Protein AF-A0A7S1CGA0-F1 (afdb_monomer_lite)

Sequence (122 aa):
TQSGLADFREAAWPSHYELWGSFVDEDCKRHLSATPWACSLANYSWPYVTSKMFFTQSESDEVVLGAHDWVPVPPSSWTAPVTAYVQDWSRNMTSALDAVIARRGDDVGVFAAACFIHTGFT

Foldseek 3Di:
DALVDDAPDPVCLVVVCVVVVDDAQPVLCVVVVVCSSCRVPCLSVLVPDPAQEEAEEELQEQCCCCHHVVQDPDPVPDDPVSVVVSVVSSVVSVVSVVVSCVNPPPSYHYDYHPDHYHPPPD

Structure (mmCIF, N/CA/C/O backbone):
data_AF-A0A7S1CGA0-F1
#
_entry.id   AF-A0A7S1CGA0-F1
#
loop_
_atom_site.group_PDB
_atom_site.id
_atom_site.type_symbol
_atom_site.label_atom_id
_atom_site.label_alt_id
_atom_site.label_comp_id
_atom_site.label_asym_id
_atom_site.label_entity_id
_atom_site.label_seq_id
_atom_site.pdbx_PDB_ins_code
_atom_site.Cartn_x
_atom_site.Cartn_y
_atom_site.Cartn_z
_atom_site.occupancy
_atom_site.B_iso_or_equiv
_atom_site.auth_seq_id
_atom_site.auth_comp_id
_atom_site.auth_asym_id
_atom_site.auth_atom_id
_atom_site.pdbx_PDB_model_num
ATOM 1 N N . THR A 1 1 ? 0.620 5.572 -21.254 1.00 46.47 1 THR A N 1
ATOM 2 C CA . THR A 1 1 ? 0.899 4.529 -20.251 1.00 46.47 1 THR A CA 1
ATOM 3 C C . THR A 1 1 ? -0.421 4.128 -19.623 1.00 46.47 1 THR A C 1
ATOM 5 O O . THR A 1 1 ? -1.101 4.981 -19.071 1.00 46.47 1 THR A O 1
ATOM 8 N N . GLN A 1 2 ? -0.864 2.889 -19.826 1.00 54.62 2 GLN A N 1
ATOM 9 C CA . GLN A 1 2 ? -2.060 2.321 -19.193 1.00 54.62 2 GLN A CA 1
ATOM 10 C C . GLN A 1 2 ? -1.719 0.873 -18.838 1.00 54.62 2 GLN A C 1
ATOM 12 O O . GLN A 1 2 ? -1.211 0.157 -19.697 1.00 54.62 2 GLN A O 1
ATOM 17 N N . SER A 1 3 ? -1.978 0.453 -17.600 1.00 65.12 3 SER A N 1
ATOM 18 C CA . SER A 1 3 ? -1.761 -0.930 -17.149 1.00 65.12 3 SER A CA 1
ATOM 19 C C . SER A 1 3 ? -2.885 -1.883 -17.569 1.00 65.12 3 SER A C 1
ATOM 21 O O . SER A 1 3 ? -2.849 -3.062 -17.240 1.00 65.12 3 SER A O 1
ATOM 23 N N . GLY A 1 4 ? -3.908 -1.381 -18.272 1.00 72.19 4 GLY A N 1
ATOM 24 C CA . GLY A 1 4 ? -5.136 -2.126 -18.563 1.00 72.19 4 GLY A CA 1
ATOM 25 C C . GLY A 1 4 ? -6.020 -2.364 -17.332 1.00 72.19 4 GLY A C 1
ATOM 26 O O . GLY A 1 4 ? -7.118 -2.893 -17.483 1.00 72.19 4 GLY A O 1
ATOM 27 N N . LEU A 1 5 ? -5.567 -1.960 -16.138 1.00 82.94 5 LEU A N 1
ATOM 28 C CA . LEU A 1 5 ? -6.319 -2.007 -14.886 1.00 82.94 5 LEU A CA 1
ATOM 29 C C . LEU A 1 5 ? -6.969 -0.650 -14.564 1.00 82.94 5 LEU A C 1
ATOM 31 O O . LEU A 1 5 ? -6.836 0.321 -15.314 1.00 82.94 5 LEU A O 1
ATOM 35 N N . ALA A 1 6 ? -7.678 -0.601 -13.433 1.00 85.94 6 ALA A N 1
ATOM 36 C CA . ALA A 1 6 ? -8.222 0.626 -12.861 1.00 85.94 6 ALA A CA 1
ATOM 37 C C . ALA A 1 6 ? -7.119 1.652 -12.521 1.00 85.94 6 ALA A C 1
ATOM 39 O O . ALA A 1 6 ? -5.934 1.325 -12.445 1.00 85.94 6 ALA A O 1
ATOM 40 N N . ASP A 1 7 ? -7.510 2.909 -12.317 1.00 88.44 7 ASP A N 1
ATOM 41 C CA . ASP A 1 7 ? -6.585 3.985 -11.955 1.00 88.44 7 ASP A CA 1
ATOM 42 C C . ASP A 1 7 ? -6.300 3.973 -10.449 1.00 88.44 7 ASP A C 1
ATOM 44 O O . ASP A 1 7 ? -7.135 4.381 -9.653 1.00 88.44 7 ASP A O 1
ATOM 48 N N . PHE A 1 8 ? -5.123 3.518 -10.032 1.00 88.56 8 PHE A N 1
ATOM 49 C CA . PHE A 1 8 ? -4.786 3.407 -8.606 1.00 88.56 8 PHE A CA 1
ATOM 50 C C . PHE A 1 8 ? -4.144 4.665 -8.004 1.00 88.56 8 PHE A C 1
ATOM 52 O O . PHE A 1 8 ? -3.753 4.656 -6.834 1.00 88.56 8 PHE A O 1
ATOM 59 N N . ARG A 1 9 ? -4.058 5.768 -8.762 1.00 87.88 9 ARG A N 1
ATOM 60 C CA . ARG A 1 9 ? -3.565 7.051 -8.239 1.00 87.88 9 ARG A CA 1
ATOM 61 C C . ARG A 1 9 ? -4.507 7.584 -7.166 1.00 87.88 9 ARG A C 1
ATOM 63 O O . ARG A 1 9 ? -5.719 7.407 -7.248 1.00 87.88 9 ARG A O 1
ATOM 70 N N . GLU A 1 10 ? -3.958 8.321 -6.201 1.00 88.12 10 GLU A N 1
ATOM 71 C CA . GLU A 1 10 ? -4.721 8.868 -5.068 1.00 88.12 10 GLU A CA 1
ATOM 72 C C . GLU A 1 10 ? -6.006 9.604 -5.509 1.00 88.12 10 GLU A C 1
ATOM 74 O O . GLU A 1 10 ? -7.083 9.392 -4.956 1.00 88.12 10 GLU A O 1
ATOM 79 N N . ALA A 1 11 ? -5.917 10.389 -6.587 1.00 92.50 11 ALA A N 1
ATOM 80 C CA . ALA A 1 11 ? -7.028 11.172 -7.129 1.00 92.50 11 ALA A CA 1
ATOM 81 C C . ALA A 1 11 ? -8.216 10.343 -7.666 1.00 92.50 11 ALA A C 1
ATOM 83 O O . ALA A 1 11 ? -9.299 10.898 -7.846 1.00 92.50 11 ALA A O 1
ATOM 84 N N . ALA A 1 12 ? -8.037 9.048 -7.935 1.00 93.88 12 ALA A N 1
ATOM 85 C CA . ALA A 1 12 ? -9.087 8.168 -8.449 1.00 93.88 12 ALA A CA 1
ATOM 86 C C . ALA A 1 12 ? -9.881 7.454 -7.342 1.00 93.88 12 ALA A C 1
ATOM 88 O O . ALA A 1 12 ? -11.001 7.002 -7.569 1.00 93.88 12 ALA A O 1
ATOM 89 N N . TRP A 1 13 ? -9.359 7.388 -6.116 1.00 95.12 13 TRP A N 1
ATOM 90 C CA . TRP A 1 13 ? -10.041 6.699 -5.017 1.00 95.12 13 TRP A CA 1
ATOM 91 C C . TRP A 1 13 ? -11.429 7.248 -4.662 1.00 95.12 13 TRP A C 1
ATOM 93 O O . TRP A 1 13 ? -12.301 6.425 -4.373 1.00 95.12 13 TRP A O 1
ATOM 103 N N . PRO A 1 14 ? -11.701 8.570 -4.717 1.00 97.56 14 PRO A N 1
ATOM 104 C CA . PRO A 1 14 ? -13.056 9.075 -4.514 1.00 97.56 14 PRO A CA 1
ATOM 105 C C . PRO A 1 14 ? -14.070 8.467 -5.492 1.00 97.56 14 PRO A C 1
ATOM 107 O O . PRO A 1 14 ? -15.141 8.039 -5.064 1.00 97.56 14 PRO A O 1
ATOM 110 N N . SER A 1 15 ? -13.726 8.375 -6.784 1.00 97.00 15 SER A N 1
ATOM 111 C CA . SER A 1 15 ? -14.642 7.835 -7.794 1.00 97.00 15 SER A CA 1
ATOM 112 C C . SER A 1 15 ? -14.804 6.323 -7.666 1.00 97.00 15 SER A C 1
ATOM 114 O O . SER A 1 15 ? -15.913 5.826 -7.823 1.00 97.00 15 SER A O 1
ATOM 116 N N . HIS A 1 16 ? -13.745 5.588 -7.318 1.00 95.62 16 HIS A N 1
ATOM 117 C CA . HIS A 1 16 ? -13.826 4.155 -7.020 1.00 95.62 16 HIS A CA 1
ATOM 118 C C . HIS A 1 16 ? -14.731 3.855 -5.822 1.00 95.62 16 HIS A C 1
ATOM 120 O O . HIS A 1 16 ? -15.576 2.962 -5.885 1.00 95.62 16 HIS A O 1
ATOM 126 N N . TYR A 1 17 ? -14.579 4.623 -4.741 1.00 97.31 17 TYR A N 1
ATOM 127 C CA . TYR A 1 17 ? -15.397 4.492 -3.539 1.00 97.31 17 TYR A CA 1
ATOM 128 C C . TYR A 1 17 ? -16.886 4.723 -3.835 1.00 97.31 17 TYR A C 1
ATOM 130 O O . TYR A 1 17 ? -17.729 3.951 -3.379 1.00 97.31 17 TYR A O 1
ATOM 138 N N . GLU A 1 18 ? -17.209 5.752 -4.625 1.00 97.12 18 GLU A N 1
ATOM 139 C CA . GLU A 1 18 ? -18.583 6.048 -5.045 1.00 97.12 18 GLU A CA 1
ATOM 140 C C . GLU A 1 18 ? -19.135 4.987 -6.005 1.00 97.12 18 GLU A C 1
ATOM 142 O O . GLU A 1 18 ? -20.223 4.460 -5.776 1.00 97.12 18 GLU A O 1
ATOM 147 N N . LEU A 1 19 ? -18.372 4.630 -7.044 1.00 96.50 19 LEU A N 1
ATOM 148 C CA . LEU A 1 19 ? -18.784 3.689 -8.088 1.00 96.50 19 LEU A CA 1
ATOM 149 C C . LEU A 1 19 ? -19.190 2.328 -7.517 1.00 96.50 19 LEU A C 1
ATOM 151 O O . LEU A 1 19 ? -20.167 1.735 -7.974 1.00 96.50 19 LEU A O 1
ATOM 155 N N . TRP A 1 20 ? -18.435 1.823 -6.542 1.00 95.88 20 TRP A N 1
ATOM 156 C CA . TRP A 1 20 ? -18.689 0.514 -5.940 1.00 95.88 20 TRP A CA 1
ATOM 157 C C . TRP A 1 20 ? -19.573 0.571 -4.695 1.00 95.88 20 TRP A C 1
ATOM 159 O O . TRP A 1 20 ? -19.915 -0.482 -4.158 1.00 95.88 20 TRP A O 1
ATOM 169 N N . GLY A 1 21 ? -19.955 1.766 -4.230 1.00 96.75 21 GLY A N 1
ATOM 170 C CA . GLY A 1 21 ? -20.672 1.924 -2.965 1.00 96.75 21 GLY A CA 1
ATOM 171 C C . GLY A 1 21 ? -19.896 1.309 -1.800 1.00 96.75 21 GLY A C 1
ATOM 172 O O . GLY A 1 21 ? -20.469 0.577 -0.994 1.00 96.75 21 GLY A O 1
ATOM 173 N N . SER A 1 22 ? -18.581 1.542 -1.762 1.00 96.25 22 SER A N 1
ATOM 174 C CA . SER A 1 22 ? -17.667 0.843 -0.860 1.00 96.25 22 SER A CA 1
ATOM 175 C C . SER A 1 22 ? -18.037 1.045 0.611 1.00 96.25 22 SER A C 1
ATOM 177 O O . SER A 1 22 ? -18.266 2.163 1.074 1.00 96.25 22 SER A O 1
ATOM 179 N N . PHE A 1 23 ? -18.028 -0.052 1.367 1.00 96.69 23 PHE A N 1
ATOM 180 C CA . PHE A 1 23 ? -18.118 -0.035 2.824 1.00 96.69 23 PHE A CA 1
ATOM 181 C C . PHE A 1 23 ? -16.709 -0.007 3.419 1.00 96.69 23 PHE A C 1
ATOM 183 O O . PHE A 1 23 ? -15.816 -0.713 2.955 1.00 96.69 23 PHE A O 1
ATOM 190 N N . VAL A 1 24 ? -16.515 0.808 4.452 1.00 97.25 24 VAL A N 1
ATOM 191 C CA . VAL A 1 24 ? -15.246 0.973 5.175 1.00 97.25 24 VAL A CA 1
ATOM 192 C C . VAL A 1 24 ? -15.520 0.960 6.675 1.00 97.25 24 VAL A C 1
ATOM 194 O O . VAL A 1 24 ? -16.672 1.063 7.094 1.00 97.25 24 VAL A O 1
ATOM 197 N N . ASP A 1 25 ? -14.469 0.845 7.483 1.00 97.56 25 ASP A N 1
ATOM 198 C CA . ASP A 1 25 ? -14.583 0.935 8.938 1.00 97.56 25 ASP A CA 1
ATOM 199 C C . ASP A 1 25 ? -15.301 2.234 9.366 1.00 97.56 25 ASP A C 1
ATOM 201 O O . ASP A 1 25 ? -14.941 3.336 8.937 1.00 97.56 25 ASP A O 1
ATOM 205 N N . GLU A 1 26 ? -16.342 2.102 10.193 1.00 97.81 26 GLU A N 1
ATOM 206 C CA . GLU A 1 26 ? -17.214 3.223 10.562 1.00 97.81 26 GLU A CA 1
ATOM 207 C C . GLU A 1 26 ? -16.509 4.250 11.459 1.00 97.81 26 GLU A C 1
ATOM 209 O O . GLU A 1 26 ? -16.818 5.443 11.383 1.00 97.81 26 GLU A O 1
ATOM 214 N N . ASP A 1 27 ? -15.532 3.838 12.271 1.00 98.06 27 ASP A N 1
ATOM 215 C CA . ASP A 1 27 ? -14.748 4.769 13.083 1.00 98.06 27 ASP A CA 1
ATOM 216 C C . ASP A 1 27 ? -13.758 5.547 12.216 1.00 98.06 27 ASP A C 1
ATOM 218 O O . ASP A 1 27 ? -13.658 6.772 12.356 1.00 98.06 27 ASP A O 1
ATOM 222 N N . CYS A 1 28 ? -13.120 4.879 11.250 1.00 98.19 28 CYS A N 1
ATOM 223 C CA . CYS A 1 28 ? -12.295 5.547 10.245 1.00 98.19 28 CYS A CA 1
ATOM 224 C C . CYS A 1 28 ? -13.112 6.572 9.453 1.00 98.19 28 CYS A C 1
ATOM 226 O O . CYS A 1 28 ? -12.731 7.739 9.352 1.00 98.19 28 CYS A O 1
ATOM 228 N N . LYS A 1 29 ? -14.276 6.164 8.938 1.00 98.06 29 LYS A N 1
ATOM 229 C CA . LYS A 1 29 ? -15.180 7.018 8.157 1.00 98.06 29 LYS A CA 1
ATOM 230 C C . LYS A 1 29 ? -15.670 8.224 8.948 1.00 98.06 29 LYS A C 1
ATOM 232 O O . LYS A 1 29 ? -15.735 9.326 8.411 1.00 98.06 29 LYS A O 1
ATOM 237 N N . ARG A 1 30 ? -16.012 8.035 10.226 1.00 98.06 30 ARG A N 1
ATOM 238 C CA . ARG A 1 30 ? -16.428 9.125 11.117 1.00 98.06 30 ARG A CA 1
ATOM 239 C C . ARG A 1 30 ? -15.290 10.121 11.341 1.00 98.06 30 ARG A C 1
ATOM 241 O O . ARG A 1 30 ? -15.536 11.326 11.330 1.00 98.06 30 ARG A O 1
ATOM 248 N N . HIS A 1 31 ? -14.061 9.633 11.514 1.00 98.19 31 HIS A N 1
ATOM 249 C CA . HIS A 1 31 ? -12.885 10.481 11.702 1.00 98.19 31 HIS A CA 1
ATOM 250 C C . HIS A 1 31 ? -12.475 11.219 10.417 1.00 98.19 31 HIS A C 1
ATOM 252 O O . HIS A 1 31 ? -12.197 12.414 10.456 1.00 98.19 31 HIS A O 1
ATOM 258 N N . LEU A 1 32 ? -12.499 10.536 9.270 1.00 97.50 32 LEU A N 1
ATOM 259 C CA . LEU A 1 32 ? -12.155 11.065 7.946 1.00 97.50 32 LEU A CA 1
ATOM 260 C C . LEU A 1 32 ? -13.404 11.418 7.128 1.00 97.50 32 LEU A C 1
ATOM 262 O O . LEU A 1 32 ? -13.477 11.151 5.932 1.00 97.50 32 LEU A O 1
ATOM 266 N N . SER A 1 33 ? -14.396 12.041 7.765 1.00 96.50 33 SER A N 1
ATOM 267 C CA . SER A 1 33 ? -15.712 12.306 7.158 1.00 96.50 33 SER A CA 1
ATOM 268 C C . SER A 1 33 ? -15.676 13.143 5.874 1.00 96.50 33 SER A C 1
ATOM 270 O O . SER A 1 33 ? -16.545 12.980 5.020 1.00 96.50 33 SER A O 1
ATOM 272 N N . ALA A 1 34 ? -14.667 14.002 5.700 1.00 97.38 34 ALA A N 1
ATOM 273 C CA . ALA A 1 34 ? -14.466 14.771 4.470 1.00 97.38 34 ALA A CA 1
ATOM 274 C C . ALA A 1 34 ? -13.910 13.922 3.308 1.00 97.38 34 ALA A C 1
ATOM 276 O O . ALA A 1 34 ? -14.075 14.280 2.144 1.00 97.38 34 ALA A O 1
ATOM 277 N N . THR A 1 35 ? -13.248 12.806 3.616 1.00 97.44 35 THR A N 1
ATOM 278 C CA . THR A 1 35 ? -12.546 11.934 2.661 1.00 97.44 35 THR A CA 1
ATOM 279 C C . THR A 1 35 ? -12.711 10.454 3.040 1.00 97.44 35 THR A C 1
ATOM 281 O O . THR A 1 35 ? -11.713 9.763 3.263 1.00 97.44 35 THR A O 1
ATOM 284 N N . PRO A 1 36 ? -13.947 9.921 3.125 1.00 97.50 36 PRO A N 1
ATOM 285 C CA . PRO A 1 36 ? -14.183 8.563 3.629 1.00 97.50 36 PRO A CA 1
ATOM 286 C C . PRO A 1 36 ? -13.564 7.481 2.732 1.00 97.50 36 PRO A C 1
ATOM 288 O O . PRO A 1 36 ? -13.213 6.406 3.212 1.00 97.50 36 PRO A O 1
ATOM 291 N N . TRP A 1 37 ? -13.354 7.788 1.448 1.00 97.06 37 TRP A N 1
ATOM 292 C CA . TRP A 1 37 ? -12.654 6.932 0.489 1.00 97.06 37 TRP A CA 1
ATOM 293 C C . TRP A 1 37 ? -11.247 6.537 0.951 1.00 97.06 37 TRP A C 1
ATOM 295 O O . TRP A 1 37 ? -10.804 5.430 0.642 1.00 97.06 37 TRP A O 1
ATOM 305 N N . ALA A 1 38 ? -10.569 7.394 1.725 1.00 97.50 38 ALA A N 1
ATOM 306 C CA . ALA A 1 38 ? -9.210 7.152 2.203 1.00 97.50 38 ALA A CA 1
ATOM 307 C C . ALA A 1 38 ? -9.145 5.925 3.120 1.00 97.50 38 ALA A C 1
ATOM 309 O O . ALA A 1 38 ? -8.148 5.212 3.124 1.00 97.50 38 ALA A O 1
ATOM 310 N N . CYS A 1 39 ? -10.241 5.601 3.813 1.00 97.50 39 CYS A N 1
ATOM 311 C CA . CYS A 1 39 ? -10.354 4.399 4.639 1.00 97.50 39 CYS A CA 1
ATOM 312 C C . CYS A 1 39 ? -10.297 3.084 3.838 1.00 97.50 39 CYS A C 1
ATOM 314 O O . CYS A 1 39 ? -10.171 2.017 4.435 1.00 97.50 39 CYS A O 1
ATOM 316 N N . SER A 1 40 ? -10.341 3.135 2.502 1.00 95.69 40 SER A N 1
ATOM 317 C CA . SER A 1 40 ? -10.060 1.972 1.644 1.00 95.69 40 SER A CA 1
ATOM 318 C C . SER A 1 40 ? -8.568 1.609 1.623 1.00 95.69 40 SER A C 1
ATOM 320 O O . SER A 1 40 ? -8.203 0.511 1.215 1.00 95.69 40 SER A O 1
ATOM 322 N N . LEU A 1 41 ? -7.696 2.525 2.056 1.00 93.50 41 LEU A N 1
ATOM 323 C CA . LEU A 1 41 ? -6.246 2.378 2.054 1.00 93.50 41 LEU A CA 1
ATOM 324 C C . LEU A 1 41 ? -5.736 2.103 3.473 1.00 93.50 41 LEU A C 1
ATOM 326 O O . LEU A 1 41 ? -6.022 2.855 4.409 1.00 93.50 41 LEU A O 1
ATOM 330 N N . ALA A 1 42 ? -4.915 1.060 3.625 1.00 91.88 42 ALA A N 1
ATOM 331 C CA . ALA A 1 42 ? -4.430 0.591 4.927 1.00 91.88 42 ALA A CA 1
ATOM 332 C C . ALA A 1 42 ? -3.705 1.677 5.747 1.00 91.88 42 ALA A C 1
ATOM 334 O O . ALA A 1 42 ? -3.841 1.712 6.969 1.00 91.88 42 ALA A O 1
ATOM 335 N N . ASN A 1 43 ? -3.003 2.611 5.094 1.00 89.81 43 ASN A N 1
ATOM 336 C CA . ASN A 1 43 ? -2.332 3.725 5.776 1.00 89.81 43 ASN A CA 1
ATOM 337 C C . ASN A 1 43 ? -3.290 4.602 6.601 1.00 89.81 43 ASN A C 1
ATOM 339 O O . ASN A 1 43 ? -2.877 5.155 7.624 1.00 89.81 43 ASN A O 1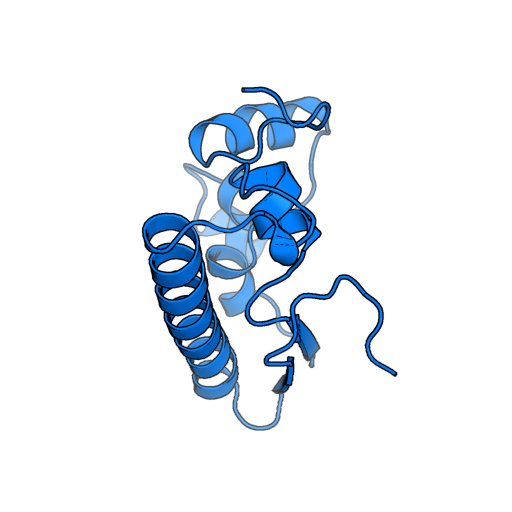
ATOM 343 N N . TYR A 1 44 ? -4.556 4.700 6.186 1.00 93.69 44 TYR A N 1
ATOM 344 C CA . TYR A 1 44 ? -5.582 5.485 6.869 1.00 93.69 44 TYR A CA 1
ATOM 345 C C . TYR A 1 44 ? -6.458 4.619 7.770 1.00 93.69 44 TYR A C 1
ATOM 347 O O . TYR A 1 44 ? -6.808 5.058 8.860 1.00 93.69 44 TYR A O 1
ATOM 355 N N . SER A 1 45 ? -6.802 3.396 7.354 1.00 94.94 45 SER A N 1
ATOM 356 C CA . SER A 1 45 ? -7.717 2.539 8.118 1.00 94.94 45 SER A CA 1
ATOM 357 C C . SER A 1 45 ? -7.053 1.756 9.248 1.00 94.94 45 SER A C 1
ATOM 359 O O . SER A 1 45 ? -7.727 1.435 10.226 1.00 94.94 45 SER A O 1
ATOM 361 N N . TRP A 1 46 ? -5.740 1.494 9.185 1.00 93.25 46 TRP A N 1
ATOM 362 C CA . TRP A 1 46 ? -5.047 0.671 10.183 1.00 93.25 46 TRP A CA 1
ATOM 363 C C . TRP A 1 46 ? -5.266 1.108 11.643 1.00 93.25 46 TRP A C 1
ATOM 365 O O . TRP A 1 46 ? -5.505 0.227 12.469 1.00 93.25 46 TRP A O 1
ATOM 375 N N . PRO A 1 47 ? -5.263 2.411 12.006 1.00 92.44 47 PRO A N 1
ATOM 376 C CA . PRO A 1 47 ? -5.555 2.852 13.374 1.00 92.44 47 PRO A CA 1
ATOM 377 C C . PRO A 1 47 ? -6.918 2.406 13.924 1.00 92.44 47 PRO A C 1
ATOM 379 O O . PRO A 1 47 ? -7.061 2.264 15.138 1.00 92.44 47 PRO A O 1
ATOM 382 N N . TYR A 1 48 ? -7.893 2.124 13.061 1.00 94.94 48 TYR A N 1
ATOM 383 C CA . TYR A 1 48 ? -9.268 1.803 13.452 1.00 94.94 48 TYR A CA 1
ATOM 384 C C . TYR A 1 48 ? -9.549 0.293 13.500 1.00 94.94 48 TYR A C 1
ATOM 386 O O . TYR A 1 48 ? -10.468 -0.142 14.184 1.00 94.94 48 TYR A O 1
ATOM 394 N N . VAL A 1 49 ? -8.705 -0.538 12.877 1.00 92.94 49 VAL A N 1
ATOM 395 C CA . VAL A 1 49 ? -8.870 -2.001 12.896 1.00 92.94 49 VAL A CA 1
ATOM 396 C C . VAL A 1 49 ? -8.515 -2.595 14.264 1.00 92.94 49 VAL A C 1
ATOM 398 O O . VAL A 1 49 ? -7.347 -2.747 14.599 1.00 92.94 49 VAL A O 1
ATOM 401 N N . THR A 1 50 ? -9.507 -2.989 15.059 1.00 92.38 50 THR A N 1
ATOM 402 C CA . THR A 1 50 ? -9.301 -3.516 16.428 1.00 92.38 50 THR A CA 1
ATOM 403 C C . THR A 1 50 ? -9.000 -5.013 16.506 1.00 92.38 50 THR A C 1
ATOM 405 O O . THR A 1 50 ? -8.593 -5.508 17.555 1.00 92.38 50 THR A O 1
ATOM 408 N N . SER A 1 51 ? -9.201 -5.747 15.413 1.00 93.50 51 SER A N 1
ATOM 409 C CA . SER A 1 51 ? -8.918 -7.183 15.360 1.00 93.50 51 SER A CA 1
ATOM 410 C C . SER A 1 51 ? -7.416 -7.448 15.282 1.00 93.50 51 SER A C 1
ATOM 412 O O . SER A 1 51 ? -6.680 -6.685 14.655 1.00 93.50 51 SER A O 1
ATOM 414 N N . LYS A 1 52 ? -6.962 -8.561 15.870 1.00 94.19 52 LYS A N 1
ATOM 415 C CA . LYS A 1 52 ? -5.584 -9.036 15.685 1.00 94.19 52 LYS A CA 1
ATOM 416 C C . LYS A 1 52 ? -5.353 -9.350 14.212 1.00 94.19 52 LYS A C 1
ATOM 418 O O . LYS A 1 52 ? -6.194 -10.003 13.593 1.00 94.19 52 LYS A O 1
ATOM 423 N N . MET A 1 53 ? -4.230 -8.902 13.662 1.00 93.69 53 MET A N 1
ATOM 424 C CA . MET A 1 53 ? -3.938 -9.036 12.233 1.00 93.69 53 MET A CA 1
ATOM 425 C C . MET A 1 53 ? -2.524 -9.549 11.987 1.00 93.69 53 MET A C 1
ATOM 427 O O . MET A 1 53 ? -1.598 -9.258 12.739 1.00 93.69 53 MET A O 1
ATOM 431 N N . PHE A 1 54 ? -2.355 -10.284 10.893 1.00 94.44 54 PHE A N 1
ATOM 432 C CA . PHE A 1 54 ? -1.050 -10.663 10.372 1.00 94.44 54 PHE A CA 1
ATOM 433 C C . PHE A 1 54 ? -0.918 -10.108 8.955 1.00 94.44 54 PHE A C 1
ATOM 435 O O . PHE A 1 54 ? -1.705 -10.463 8.079 1.00 94.44 54 PHE A O 1
ATOM 442 N N . PHE A 1 55 ? 0.047 -9.221 8.730 1.00 93.69 55 PHE A N 1
ATOM 443 C CA . PHE A 1 55 ? 0.317 -8.643 7.419 1.00 93.69 55 PHE A CA 1
ATOM 444 C C . PHE A 1 55 ? 1.320 -9.511 6.676 1.00 93.69 55 PHE A C 1
ATOM 446 O O . PHE A 1 55 ? 2.342 -9.919 7.222 1.00 93.69 55 PHE A O 1
ATOM 453 N N . THR A 1 56 ? 1.048 -9.769 5.407 1.00 95.31 56 THR A N 1
ATOM 454 C CA . THR A 1 56 ? 1.986 -10.424 4.498 1.00 95.31 56 THR A CA 1
ATOM 455 C C . THR A 1 56 ? 2.096 -9.538 3.275 1.00 95.31 56 THR A C 1
ATOM 457 O O . THR A 1 56 ? 1.102 -9.316 2.590 1.00 95.31 56 THR A O 1
ATOM 460 N N . GLN A 1 57 ? 3.276 -8.972 3.052 1.00 95.88 57 GLN A N 1
ATOM 461 C CA . GLN A 1 57 ? 3.483 -7.970 2.016 1.00 95.88 57 GLN A CA 1
ATOM 462 C C . GLN A 1 57 ? 4.880 -8.129 1.424 1.00 95.88 57 GLN A C 1
ATOM 464 O O . GLN A 1 57 ? 5.855 -8.317 2.144 1.00 95.88 57 GLN A O 1
ATOM 469 N N . SER A 1 58 ? 4.997 -8.059 0.101 1.00 96.94 58 SER A N 1
ATOM 470 C CA . SER A 1 58 ? 6.307 -7.907 -0.521 1.00 96.94 58 SER A CA 1
ATOM 471 C C . SER A 1 58 ? 6.719 -6.443 -0.410 1.00 96.94 58 SER A C 1
ATOM 473 O O . SER A 1 58 ? 5.912 -5.548 -0.684 1.00 96.94 58 SER A O 1
ATOM 475 N N . GLU A 1 59 ? 7.980 -6.197 -0.057 1.00 96.75 59 GLU A N 1
ATOM 476 C CA . GLU A 1 59 ? 8.554 -4.848 -0.064 1.00 96.75 59 GLU A CA 1
ATOM 477 C C . GLU A 1 59 ? 8.583 -4.242 -1.478 1.00 96.75 59 GLU A C 1
ATOM 479 O O . GLU A 1 59 ? 8.645 -3.028 -1.633 1.00 96.75 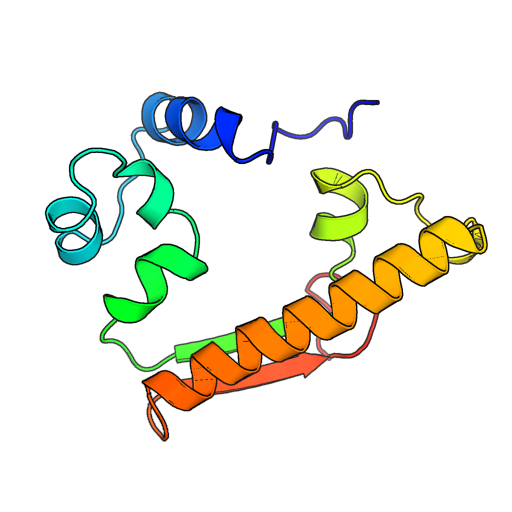59 GLU A O 1
ATOM 484 N N . SER A 1 60 ? 8.480 -5.077 -2.516 1.00 96.25 60 SER A N 1
ATOM 485 C CA . SER A 1 60 ? 8.459 -4.694 -3.929 1.00 96.25 60 SER A CA 1
ATOM 486 C C . SER A 1 60 ? 7.396 -5.495 -4.692 1.00 96.25 60 SER A C 1
ATOM 488 O O . SER A 1 60 ? 7.706 -6.213 -5.638 1.00 96.25 60 SER A O 1
ATOM 490 N N . ASP A 1 61 ? 6.137 -5.414 -4.246 1.00 96.81 61 ASP A N 1
ATOM 491 C CA . ASP A 1 61 ? 5.033 -6.178 -4.845 1.00 96.81 61 ASP A CA 1
ATOM 492 C C . ASP A 1 61 ? 4.915 -5.935 -6.358 1.00 96.81 61 ASP A C 1
ATOM 494 O O . ASP A 1 61 ? 4.839 -4.793 -6.824 1.00 96.81 61 ASP A O 1
ATOM 498 N N . GLU A 1 62 ? 4.910 -7.033 -7.116 1.00 95.19 62 GLU A N 1
ATOM 499 C CA . GLU A 1 62 ? 4.946 -7.015 -8.580 1.00 95.19 62 GLU A CA 1
ATOM 500 C C . GLU A 1 62 ? 3.718 -6.326 -9.193 1.00 95.19 62 GLU A C 1
ATOM 502 O O . GLU A 1 62 ? 3.854 -5.605 -10.184 1.00 95.19 62 GLU A O 1
ATOM 507 N N . VAL A 1 63 ? 2.528 -6.500 -8.606 1.00 92.94 63 VAL A N 1
ATOM 508 C CA . VAL A 1 63 ? 1.294 -5.881 -9.110 1.00 92.94 63 VAL A CA 1
ATOM 509 C C . VAL A 1 63 ? 1.277 -4.397 -8.790 1.00 92.94 63 VAL A C 1
ATOM 511 O O . VAL A 1 63 ? 0.914 -3.600 -9.653 1.00 92.94 63 VAL A O 1
ATOM 514 N N . VAL A 1 64 ? 1.713 -4.001 -7.594 1.00 93.88 64 VAL A N 1
ATOM 515 C CA . VAL A 1 64 ? 1.769 -2.578 -7.244 1.00 93.88 64 VAL A CA 1
ATOM 516 C C . VAL A 1 64 ? 2.743 -1.845 -8.164 1.00 93.88 64 VAL A C 1
ATOM 518 O O . VAL A 1 64 ? 2.348 -0.931 -8.886 1.00 93.88 64 VAL A O 1
ATOM 521 N N . LEU A 1 65 ? 3.995 -2.293 -8.231 1.00 94.38 65 LEU A N 1
ATOM 522 C CA . LEU A 1 65 ? 5.005 -1.617 -9.043 1.00 94.38 65 LEU A CA 1
ATOM 523 C C . LEU A 1 65 ? 4.694 -1.716 -10.541 1.00 94.38 65 LEU A C 1
ATOM 525 O O . LEU A 1 65 ? 4.757 -0.716 -11.255 1.00 94.38 65 LEU A O 1
ATOM 529 N N . GLY A 1 66 ? 4.333 -2.901 -11.036 1.00 92.88 66 GLY A N 1
ATOM 530 C CA . GLY A 1 66 ? 4.094 -3.122 -12.460 1.00 92.88 66 GLY A CA 1
ATOM 531 C C . GLY A 1 66 ? 2.787 -2.514 -12.962 1.00 92.88 66 GLY A C 1
ATOM 532 O O . GLY A 1 66 ? 2.750 -1.885 -14.022 1.00 92.88 66 GLY A O 1
ATOM 533 N N . ALA A 1 67 ? 1.700 -2.679 -12.209 1.00 88.88 67 ALA A N 1
ATOM 534 C CA . ALA A 1 67 ? 0.366 -2.315 -12.669 1.00 88.88 67 ALA A CA 1
ATOM 535 C C . ALA A 1 67 ? -0.133 -0.968 -12.128 1.00 88.88 67 ALA A C 1
ATOM 537 O O . ALA A 1 67 ? -0.920 -0.313 -12.818 1.00 88.88 67 ALA A O 1
ATOM 538 N N . HIS A 1 68 ? 0.308 -0.523 -10.947 1.00 89.44 68 HIS A N 1
ATOM 539 C CA . HIS A 1 68 ? -0.09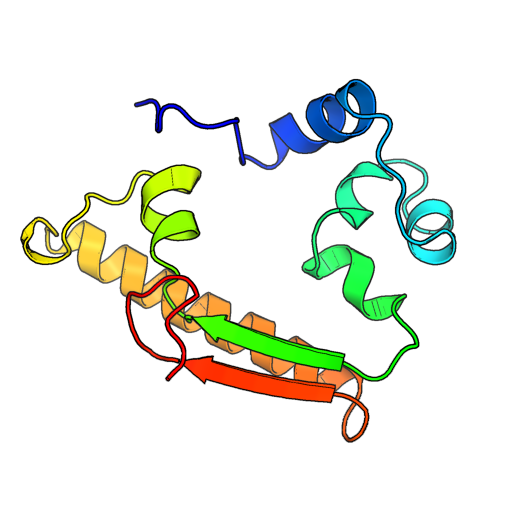8 0.778 -10.400 1.00 89.44 68 HIS A CA 1
ATOM 540 C C . HIS A 1 68 ? 0.903 1.880 -10.777 1.00 89.44 68 HIS A C 1
ATOM 542 O O . HIS A 1 68 ? 0.474 2.943 -11.224 1.00 89.44 68 HIS A O 1
ATOM 548 N N . ASP A 1 69 ? 2.209 1.594 -10.706 1.00 88.94 69 ASP A N 1
ATOM 549 C CA . ASP A 1 69 ? 3.282 2.573 -10.971 1.00 88.94 69 ASP A CA 1
ATOM 550 C C . ASP A 1 69 ? 3.976 2.411 -12.336 1.00 88.94 69 ASP A C 1
ATOM 552 O O . ASP A 1 69 ? 4.885 3.169 -12.682 1.00 88.94 69 ASP A O 1
ATOM 556 N N . TRP A 1 70 ? 3.521 1.452 -13.149 1.00 88.69 70 TRP A N 1
ATOM 557 C CA . TRP A 1 70 ? 4.006 1.205 -14.515 1.00 88.69 70 TRP A CA 1
ATOM 558 C C . TRP A 1 70 ? 5.506 0.902 -14.613 1.00 88.69 70 TRP A C 1
ATOM 560 O O . TRP A 1 70 ? 6.139 1.176 -15.639 1.00 88.69 70 TRP A O 1
ATOM 570 N N . VAL A 1 71 ? 6.082 0.313 -13.566 1.00 92.81 71 VAL A N 1
ATOM 571 C CA . VAL A 1 71 ? 7.434 -0.241 -13.614 1.00 92.81 71 VAL A CA 1
ATOM 572 C C . VAL A 1 71 ? 7.474 -1.348 -14.677 1.00 92.81 71 VAL A C 1
ATOM 574 O O . VAL A 1 71 ? 6.610 -2.224 -14.677 1.00 92.81 71 VAL A O 1
ATOM 577 N N . PRO A 1 72 ? 8.453 -1.346 -15.603 1.00 92.12 72 PRO A N 1
ATOM 578 C CA . PRO A 1 72 ? 8.578 -2.405 -16.600 1.00 92.12 72 PRO A CA 1
ATOM 579 C C . PRO A 1 72 ? 8.682 -3.792 -15.956 1.00 92.12 72 PRO A C 1
ATOM 581 O O . PRO A 1 72 ? 9.455 -3.987 -15.028 1.00 92.12 72 PRO A O 1
ATOM 584 N N . VAL A 1 73 ? 7.945 -4.777 -16.461 1.00 90.50 73 VAL A N 1
ATOM 585 C CA . VAL A 1 73 ? 8.036 -6.182 -16.028 1.00 90.50 73 VAL A CA 1
ATOM 586 C C . VAL A 1 73 ? 8.359 -7.018 -17.272 1.00 90.50 73 VAL A C 1
ATOM 588 O O . VAL A 1 73 ? 7.741 -6.782 -18.315 1.00 90.50 73 VAL A O 1
ATOM 591 N N . PRO A 1 74 ? 9.334 -7.952 -17.235 1.00 93.19 74 PRO A N 1
ATOM 592 C CA . PRO A 1 74 ? 10.048 -8.495 -16.065 1.00 93.19 74 PRO A CA 1
ATOM 593 C C . PRO A 1 74 ? 11.205 -7.617 -15.537 1.00 93.19 74 PRO A C 1
ATOM 595 O O . PRO A 1 74 ? 11.692 -6.757 -16.277 1.00 93.19 74 PRO A O 1
ATOM 598 N N . PRO A 1 75 ? 11.737 -7.881 -14.319 1.00 93.81 75 PRO A N 1
ATOM 599 C CA . PRO A 1 75 ? 12.880 -7.152 -13.745 1.00 93.81 75 PRO A CA 1
ATOM 600 C C . PRO A 1 75 ? 14.141 -7.100 -14.613 1.00 93.81 75 PRO A C 1
ATOM 602 O O . PRO A 1 75 ? 14.934 -6.168 -14.514 1.00 93.81 75 PRO A O 1
ATOM 605 N N . SER A 1 76 ? 14.321 -8.061 -15.522 1.00 95.44 76 SER A N 1
A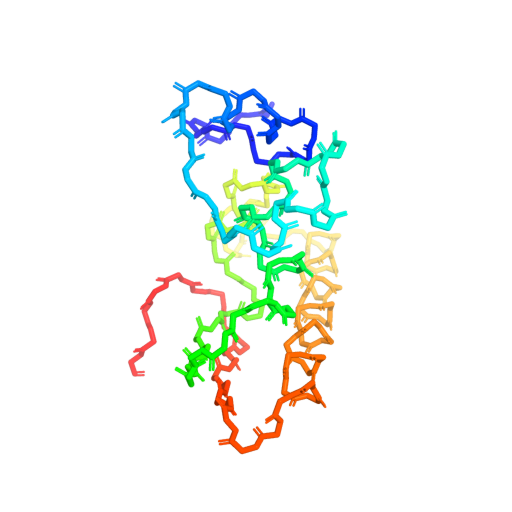TOM 606 C CA . SER A 1 76 ? 15.422 -8.051 -16.494 1.00 95.44 76 SER A CA 1
ATOM 607 C C . SER A 1 76 ? 15.359 -6.890 -17.496 1.00 95.44 76 SER A C 1
ATOM 609 O O . SER A 1 76 ? 16.341 -6.635 -18.188 1.00 95.44 76 SER A O 1
ATOM 611 N N . SER A 1 77 ? 14.232 -6.177 -17.572 1.00 94.56 77 SER A N 1
ATOM 612 C CA . SER A 1 77 ? 14.061 -4.974 -18.394 1.00 94.56 77 SER A CA 1
ATOM 613 C C . SER A 1 77 ? 14.399 -3.666 -17.663 1.00 94.56 77 SER A C 1
ATOM 615 O O . SER A 1 77 ? 14.329 -2.592 -18.264 1.00 94.56 77 SER A O 1
ATOM 617 N N . TRP A 1 78 ? 14.756 -3.723 -16.375 1.00 95.88 78 TRP A 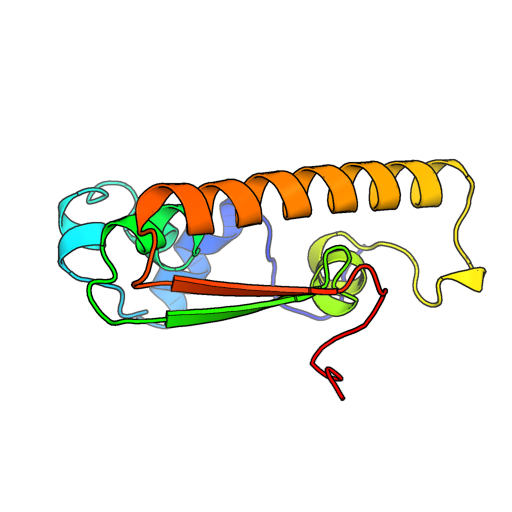N 1
ATOM 618 C CA . TRP A 1 78 ? 14.988 -2.525 -15.573 1.00 95.88 78 TRP A CA 1
ATOM 619 C C . TRP A 1 78 ? 16.269 -1.801 -15.972 1.00 95.88 78 TRP A C 1
ATOM 621 O O . TRP A 1 78 ? 17.364 -2.360 -16.021 1.00 95.88 78 TRP A O 1
ATOM 631 N N . THR A 1 79 ? 16.123 -0.503 -16.213 1.00 97.38 79 THR A N 1
ATOM 632 C CA . THR A 1 79 ? 17.248 0.422 -16.342 1.00 97.38 79 THR A CA 1
ATOM 633 C C . THR A 1 79 ? 17.730 0.850 -14.954 1.00 97.38 79 THR A C 1
ATOM 635 O O . THR A 1 79 ? 17.003 0.715 -13.972 1.00 97.38 79 THR A O 1
ATOM 638 N N . ALA A 1 80 ? 18.933 1.423 -14.850 1.00 97.88 80 ALA A N 1
ATOM 639 C CA . ALA A 1 80 ? 19.454 1.893 -13.562 1.00 97.88 80 ALA A CA 1
ATOM 640 C C . ALA A 1 80 ? 18.507 2.870 -12.816 1.00 97.88 80 ALA A C 1
ATOM 642 O O . ALA A 1 80 ? 18.341 2.695 -11.609 1.00 97.88 80 ALA A O 1
ATOM 643 N N . PRO A 1 81 ? 17.826 3.832 -13.481 1.00 97.50 81 PRO A N 1
ATOM 644 C CA . PRO A 1 81 ? 16.817 4.666 -12.821 1.00 97.50 81 PRO A CA 1
ATOM 645 C C . PRO A 1 81 ? 15.621 3.883 -12.268 1.00 97.50 81 PRO A C 1
ATOM 647 O O . PRO A 1 81 ? 15.160 4.176 -11.170 1.00 97.50 81 PRO A O 1
ATOM 650 N N . VAL A 1 82 ? 15.136 2.873 -12.999 1.00 96.38 82 VAL A N 1
ATOM 651 C CA . VAL A 1 82 ? 14.036 2.014 -12.532 1.00 96.38 82 VAL A CA 1
ATOM 652 C C . VAL A 1 82 ? 14.479 1.208 -11.315 1.00 96.38 82 VAL A C 1
ATOM 654 O O . VAL A 1 82 ? 13.775 1.176 -10.313 1.00 96.38 82 VAL A O 1
ATOM 657 N N . THR A 1 83 ? 15.677 0.625 -11.359 1.00 96.88 83 THR A N 1
ATOM 658 C CA . THR A 1 83 ? 16.247 -0.098 -10.218 1.00 96.88 83 THR A CA 1
ATOM 659 C C . THR A 1 83 ? 16.372 0.798 -8.986 1.00 96.88 83 THR A C 1
ATOM 661 O O . THR A 1 83 ? 16.020 0.369 -7.891 1.00 96.88 83 THR A O 1
ATOM 664 N N . ALA A 1 84 ? 16.829 2.045 -9.146 1.00 97.88 84 ALA A N 1
ATOM 665 C CA . ALA A 1 84 ? 16.914 3.000 -8.042 1.00 97.88 84 ALA A CA 1
ATOM 666 C C . ALA A 1 84 ? 15.529 3.317 -7.452 1.00 97.88 84 ALA A C 1
ATOM 668 O O . ALA A 1 84 ? 15.361 3.260 -6.236 1.00 97.88 84 ALA A O 1
ATOM 669 N N . TYR A 1 85 ? 14.528 3.551 -8.307 1.00 96.81 85 TYR A N 1
ATOM 670 C CA . TYR A 1 85 ? 13.146 3.773 -7.878 1.00 96.81 85 TYR A CA 1
ATOM 671 C C . TYR A 1 85 ? 12.578 2.580 -7.095 1.00 96.81 85 TYR A C 1
ATOM 673 O O . TYR A 1 85 ? 12.019 2.769 -6.019 1.00 96.81 85 TYR A O 1
ATOM 681 N N . VAL A 1 86 ? 12.768 1.345 -7.575 1.00 97.19 86 VAL A N 1
ATOM 682 C CA . VAL A 1 86 ? 12.298 0.138 -6.869 1.00 97.19 86 VAL A CA 1
ATOM 683 C C . VAL A 1 86 ? 13.019 -0.041 -5.526 1.00 97.19 86 VAL A C 1
ATOM 685 O O . VAL A 1 86 ? 12.408 -0.458 -4.545 1.00 97.19 86 VAL A O 1
ATOM 688 N N . GLN A 1 87 ? 14.302 0.320 -5.436 1.00 97.06 87 GLN A N 1
ATOM 689 C CA . GLN A 1 87 ? 15.035 0.310 -4.166 1.00 97.06 87 GLN A CA 1
ATOM 690 C C . GLN A 1 87 ? 14.517 1.364 -3.176 1.00 97.06 87 GLN A C 1
ATOM 692 O O . GLN A 1 87 ? 14.412 1.073 -1.984 1.00 97.06 87 GLN A O 1
ATOM 697 N N . ASP A 1 88 ? 14.207 2.577 -3.646 1.00 97.75 88 ASP A N 1
ATOM 698 C CA . ASP A 1 88 ? 13.566 3.617 -2.830 1.00 97.75 88 ASP A CA 1
ATOM 699 C C . ASP A 1 88 ? 12.186 3.162 -2.348 1.00 97.75 88 ASP A C 1
ATOM 701 O O . ASP A 1 88 ? 11.869 3.283 -1.164 1.00 97.75 88 ASP A O 1
ATOM 705 N N . TRP A 1 89 ? 11.395 2.571 -3.244 1.00 96.31 89 TRP A N 1
ATOM 706 C CA . TRP A 1 89 ? 10.101 1.989 -2.913 1.00 96.31 89 TRP A CA 1
ATOM 707 C C . TRP A 1 89 ? 10.218 0.930 -1.816 1.00 96.31 89 TRP A C 1
ATOM 709 O O . TRP A 1 89 ? 9.513 1.017 -0.813 1.00 96.31 89 TRP A O 1
ATOM 719 N N . SER A 1 90 ? 11.146 -0.022 -1.966 1.00 97.31 90 SER A N 1
ATOM 720 C CA . SER A 1 90 ? 11.385 -1.087 -0.984 1.00 97.31 90 SER A CA 1
ATOM 721 C C . SER A 1 90 ? 11.667 -0.509 0.400 1.00 97.31 90 SER A C 1
ATOM 723 O O . SER A 1 90 ? 11.005 -0.886 1.360 1.00 97.31 90 SER A O 1
ATOM 725 N N . ARG A 1 91 ? 12.563 0.487 0.503 1.00 97.56 91 ARG A N 1
ATOM 726 C CA . ARG A 1 91 ? 12.868 1.168 1.777 1.00 97.56 91 ARG A CA 1
ATOM 727 C C . ARG A 1 91 ? 11.647 1.855 2.390 1.00 97.56 91 ARG A C 1
ATOM 729 O O . ARG A 1 91 ? 11.455 1.813 3.609 1.00 97.56 91 ARG A O 1
ATOM 736 N N . ASN A 1 92 ? 10.825 2.494 1.560 1.00 96.00 92 ASN A N 1
ATOM 737 C CA . ASN A 1 92 ? 9.605 3.154 2.016 1.00 96.00 92 ASN A CA 1
ATOM 738 C C . ASN A 1 92 ? 8.567 2.135 2.500 1.00 96.00 92 ASN A C 1
ATOM 740 O O . ASN A 1 92 ? 7.918 2.370 3.518 1.00 96.00 92 AS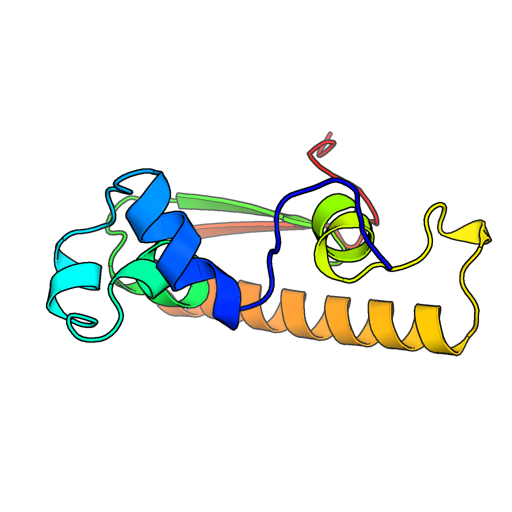N A O 1
ATOM 744 N N . MET A 1 93 ? 8.442 0.994 1.817 1.00 95.62 93 MET A N 1
ATOM 745 C CA . MET A 1 93 ? 7.538 -0.082 2.215 1.00 95.62 93 MET A CA 1
ATOM 746 C C . MET A 1 93 ? 7.979 -0.724 3.533 1.00 95.62 93 MET A C 1
ATOM 748 O O . MET A 1 93 ? 7.147 -0.886 4.423 1.00 95.62 93 MET A O 1
ATOM 752 N N . THR A 1 94 ? 9.279 -0.991 3.712 1.00 95.38 94 THR A N 1
ATOM 753 C CA . THR A 1 94 ? 9.837 -1.431 5.003 1.00 95.38 94 THR A CA 1
ATOM 754 C C . THR A 1 94 ? 9.463 -0.444 6.111 1.00 95.38 94 THR A C 1
ATOM 756 O O . THR A 1 94 ? 8.874 -0.833 7.114 1.00 95.38 94 THR A O 1
ATOM 759 N N . SER A 1 95 ? 9.687 0.858 5.891 1.00 94.56 95 SER A N 1
ATOM 760 C CA . SER A 1 95 ? 9.362 1.902 6.878 1.00 94.56 95 SER A CA 1
ATOM 761 C C . SER A 1 95 ? 7.860 1.975 7.203 1.00 94.56 95 SER A C 1
ATOM 763 O O . SER A 1 95 ? 7.473 2.221 8.347 1.00 94.56 95 SER A O 1
ATOM 765 N N . ALA A 1 96 ? 6.993 1.763 6.208 1.00 92.38 96 ALA A N 1
ATOM 766 C CA . ALA A 1 96 ? 5.545 1.746 6.399 1.00 92.38 96 ALA A CA 1
ATOM 767 C C . ALA A 1 96 ? 5.090 0.530 7.225 1.00 92.38 96 ALA A C 1
ATOM 769 O O . ALA A 1 96 ? 4.236 0.662 8.103 1.00 92.38 96 ALA A O 1
ATOM 770 N N . LEU A 1 97 ? 5.685 -0.639 6.982 1.00 92.12 97 LEU A N 1
ATOM 771 C CA . LEU A 1 97 ? 5.404 -1.870 7.719 1.00 92.12 97 LEU A CA 1
ATOM 772 C C . LEU A 1 97 ? 5.970 -1.834 9.149 1.00 92.12 97 LEU A C 1
ATOM 774 O O . LEU A 1 97 ? 5.302 -2.286 10.079 1.00 92.12 97 LEU A O 1
ATOM 778 N N . ASP A 1 98 ? 7.123 -1.201 9.369 1.00 90.94 98 ASP A N 1
ATOM 779 C CA . ASP A 1 98 ? 7.646 -0.949 10.718 1.00 90.94 98 ASP A CA 1
ATOM 780 C C . ASP A 1 98 ? 6.663 -0.109 11.547 1.00 90.94 98 ASP A C 1
ATOM 782 O O . ASP A 1 98 ? 6.394 -0.403 12.716 1.00 90.94 98 ASP A O 1
ATOM 786 N N . ALA A 1 99 ? 6.047 0.906 10.930 1.00 87.50 99 ALA A N 1
ATOM 787 C CA . ALA A 1 99 ? 5.025 1.722 11.580 1.00 87.50 99 ALA A CA 1
ATOM 788 C C . ALA A 1 99 ? 3.748 0.928 11.916 1.00 87.50 99 ALA A C 1
ATOM 790 O O . ALA A 1 99 ? 3.046 1.270 12.873 1.00 87.50 99 ALA A O 1
ATOM 791 N N . VAL A 1 100 ? 3.440 -0.136 11.165 1.00 87.44 100 VAL A N 1
ATOM 792 C CA . VAL A 1 100 ? 2.335 -1.053 11.479 1.00 87.44 100 VAL A CA 1
ATOM 793 C C . VAL A 1 100 ? 2.624 -1.808 12.776 1.00 87.44 100 VAL A C 1
ATOM 795 O O . VAL A 1 100 ? 1.774 -1.789 13.672 1.00 87.44 100 VAL A O 1
ATOM 798 N N . ILE A 1 101 ? 3.824 -2.386 12.907 1.00 86.81 101 ILE A N 1
ATOM 799 C CA . ILE A 1 101 ? 4.271 -3.123 14.104 1.00 86.81 101 ILE A CA 1
ATOM 800 C C . ILE A 1 101 ? 4.308 -2.199 15.322 1.00 86.81 101 ILE A C 1
ATOM 802 O O . ILE A 1 101 ? 3.721 -2.500 16.364 1.00 86.81 101 ILE A O 1
ATOM 806 N N . ALA A 1 102 ? 4.939 -1.031 15.176 1.00 86.06 102 ALA A N 1
ATOM 807 C CA . ALA A 1 102 ? 5.136 -0.078 16.265 1.00 86.06 102 ALA A CA 1
ATOM 808 C C . ALA A 1 102 ? 3.820 0.408 16.899 1.00 86.06 102 ALA A C 1
ATOM 810 O O . ALA A 1 102 ? 3.801 0.788 18.068 1.00 86.06 102 ALA A O 1
ATOM 811 N N . ARG A 1 103 ? 2.711 0.399 16.145 1.00 81.81 103 ARG A N 1
ATOM 812 C CA . ARG A 1 103 ? 1.404 0.882 16.616 1.00 81.81 103 ARG A CA 1
ATOM 813 C C . ARG A 1 103 ? 0.644 -0.103 17.503 1.00 81.81 103 ARG A C 1
ATOM 815 O O . ARG A 1 103 ? -0.162 0.360 18.306 1.00 81.81 103 ARG A O 1
ATOM 822 N N . ARG A 1 104 ? 0.826 -1.420 17.342 1.00 82.06 104 ARG A N 1
ATOM 823 C CA . ARG A 1 104 ? -0.006 -2.427 18.039 1.00 82.06 104 ARG A CA 1
ATOM 824 C C . ARG A 1 104 ? 0.757 -3.545 18.750 1.00 82.06 104 ARG A C 1
ATOM 826 O O . ARG A 1 104 ? 0.113 -4.358 19.406 1.00 82.06 104 ARG A O 1
ATOM 833 N N . GLY A 1 105 ? 2.090 -3.567 18.684 1.00 81.75 105 GLY A N 1
ATOM 834 C CA . GLY A 1 105 ? 2.902 -4.527 19.439 1.00 81.75 105 GLY A CA 1
ATOM 835 C C . GLY A 1 105 ? 2.465 -5.975 19.190 1.00 81.75 105 GLY A C 1
ATOM 836 O O . GLY A 1 105 ? 2.367 -6.396 18.042 1.00 81.75 105 GLY A O 1
ATOM 837 N N . ASP A 1 106 ? 2.148 -6.710 20.258 1.00 84.12 106 ASP A N 1
ATOM 838 C CA . ASP A 1 106 ? 1.843 -8.151 20.215 1.00 84.12 106 ASP A CA 1
ATOM 839 C C . ASP A 1 106 ? 0.515 -8.518 19.514 1.00 84.12 106 ASP A C 1
ATOM 841 O O . ASP A 1 106 ? 0.246 -9.697 19.274 1.00 84.12 106 ASP A O 1
ATOM 845 N N . ASP A 1 107 ? -0.336 -7.541 19.178 1.00 90.19 107 ASP A N 1
ATOM 846 C CA . ASP A 1 107 ? -1.594 -7.778 18.452 1.00 90.19 107 ASP A CA 1
ATOM 847 C C . ASP A 1 107 ? -1.428 -7.759 16.923 1.00 90.19 107 ASP A C 1
ATOM 849 O O . ASP A 1 107 ? -2.404 -7.955 16.187 1.00 90.19 107 ASP A O 1
ATOM 853 N N . VAL A 1 108 ? -0.202 -7.542 16.434 1.00 93.81 108 VAL A N 1
ATOM 854 C CA . VAL A 1 108 ? 0.112 -7.534 15.007 1.00 93.81 108 VAL A CA 1
ATOM 855 C C . VAL A 1 108 ? 1.360 -8.356 14.688 1.00 93.81 108 VAL A C 1
ATOM 857 O O . VAL A 1 108 ? 2.397 -8.233 15.330 1.00 93.81 108 VAL A O 1
ATOM 860 N N . GLY A 1 109 ? 1.264 -9.192 13.658 1.00 93.56 109 GLY A N 1
ATOM 861 C CA . GLY A 1 109 ? 2.420 -9.828 13.028 1.00 93.56 109 GLY A CA 1
ATOM 862 C C . GLY A 1 109 ? 2.652 -9.266 11.631 1.00 93.56 109 GLY A C 1
ATOM 863 O O . GLY A 1 109 ? 1.703 -8.849 10.966 1.00 93.56 109 GLY A O 1
ATOM 864 N N . VAL A 1 110 ? 3.902 -9.259 11.174 1.00 94.50 110 VAL A N 1
ATOM 865 C CA . VAL A 1 110 ? 4.259 -8.840 9.815 1.00 94.50 110 VAL A CA 1
ATOM 866 C C . VAL A 1 110 ? 5.280 -9.810 9.231 1.00 94.50 110 VAL A C 1
ATOM 868 O O . VAL A 1 110 ? 6.291 -10.114 9.858 1.00 94.50 110 VAL A O 1
ATOM 871 N N . PHE A 1 111 ? 5.023 -10.259 8.006 1.00 95.00 111 PHE A N 1
ATOM 872 C CA . PHE A 1 111 ? 5.990 -10.910 7.134 1.00 95.00 111 PHE A CA 1
ATOM 873 C C . PHE A 1 111 ? 6.214 -10.031 5.901 1.00 95.00 111 PHE A C 1
ATOM 875 O O . PHE A 1 111 ? 5.306 -9.862 5.082 1.00 95.00 111 PHE A O 1
ATOM 882 N N . ALA A 1 112 ? 7.416 -9.463 5.794 1.00 95.06 112 ALA A N 1
ATOM 883 C CA . ALA A 1 112 ? 7.810 -8.550 4.727 1.00 95.06 112 ALA A CA 1
ATOM 884 C C . ALA A 1 112 ? 8.913 -9.185 3.870 1.00 95.06 112 ALA A C 1
ATOM 886 O O . ALA A 1 112 ? 10.064 -9.269 4.296 1.00 95.06 112 ALA A O 1
ATOM 887 N N . ALA A 1 113 ? 8.573 -9.688 2.681 1.00 96.06 113 ALA A N 1
ATOM 888 C CA . ALA A 1 113 ? 9.560 -10.334 1.815 1.00 96.06 113 ALA A CA 1
ATOM 889 C C . ALA A 1 113 ? 10.274 -9.301 0.932 1.00 96.06 113 ALA A C 1
ATOM 891 O O . ALA A 1 113 ? 9.629 -8.609 0.142 1.00 96.06 113 ALA A O 1
ATOM 892 N N . ALA A 1 114 ? 11.607 -9.266 0.984 1.00 95.75 114 ALA A N 1
ATOM 893 C CA . ALA A 1 114 ? 12.452 -8.505 0.059 1.00 95.75 114 ALA A CA 1
ATOM 894 C C . ALA A 1 114 ? 12.566 -9.214 -1.311 1.00 95.75 114 ALA A C 1
ATOM 896 O O . ALA A 1 114 ? 13.654 -9.547 -1.784 1.00 95.75 114 ALA A O 1
ATOM 897 N N . CYS A 1 115 ? 11.426 -9.533 -1.928 1.00 94.94 115 CYS A N 1
ATOM 898 C CA . CYS A 1 115 ? 11.334 -10.284 -3.181 1.00 94.94 115 CYS A CA 1
ATOM 899 C C . CYS A 1 115 ? 10.339 -9.614 -4.128 1.00 94.94 115 CYS A C 1
ATOM 901 O O . CYS A 1 115 ? 9.241 -9.279 -3.700 1.00 94.94 115 CYS A O 1
ATOM 903 N N . PHE A 1 116 ? 10.672 -9.483 -5.414 1.00 95.69 116 PHE A N 1
ATOM 904 C CA . PHE A 1 116 ? 9.733 -8.986 -6.425 1.00 95.69 116 PHE A CA 1
ATOM 905 C C . PHE A 1 116 ? 8.740 -10.095 -6.806 1.00 95.69 116 PHE A C 1
ATOM 907 O O . PHE A 1 116 ? 9.012 -10.896 -7.699 1.00 95.69 116 PHE A O 1
ATOM 914 N N . ILE A 1 117 ? 7.647 -10.200 -6.048 1.00 95.38 117 ILE A N 1
ATOM 915 C CA . ILE A 1 117 ? 6.618 -11.247 -6.150 1.00 95.38 117 ILE A CA 1
ATOM 916 C C . ILE A 1 117 ? 5.234 -10.653 -5.870 1.00 95.38 117 ILE A C 1
ATOM 918 O O . ILE A 1 117 ? 5.126 -9.596 -5.251 1.00 95.38 117 ILE A O 1
ATOM 922 N N . HIS A 1 118 ? 4.180 -11.377 -6.243 1.00 95.25 118 HIS A N 1
ATOM 923 C CA . HIS A 1 118 ? 2.806 -11.094 -5.830 1.00 95.25 118 HIS A CA 1
ATOM 924 C C . HIS A 1 118 ? 2.135 -12.373 -5.314 1.00 95.25 118 HIS A C 1
ATOM 926 O O . HIS A 1 118 ? 2.093 -13.377 -6.021 1.00 95.25 118 HIS A O 1
ATOM 932 N N . THR A 1 119 ? 1.603 -12.360 -4.086 1.00 92.81 119 THR A N 1
ATOM 933 C CA . THR A 1 119 ? 0.875 -13.469 -3.408 1.00 92.81 119 THR A CA 1
ATOM 934 C C . THR A 1 119 ? 1.614 -14.805 -3.201 1.00 92.81 119 THR A C 1
ATOM 936 O O . THR A 1 119 ? 1.181 -15.601 -2.373 1.00 92.81 119 THR A O 1
ATOM 939 N N . GLY A 1 120 ? 2.736 -15.059 -3.879 1.00 91.75 120 GLY A N 1
ATOM 940 C CA . GLY A 1 120 ? 3.493 -16.318 -3.839 1.00 91.75 120 GLY A CA 1
ATOM 941 C C . GLY A 1 120 ? 4.397 -16.508 -2.616 1.00 91.75 120 GLY A C 1
ATOM 942 O O . GLY A 1 120 ? 5.535 -16.937 -2.772 1.00 91.75 120 GLY A O 1
ATOM 943 N N . PHE A 1 121 ? 3.930 -16.162 -1.416 1.00 89.56 121 PHE A N 1
ATOM 944 C CA . PHE A 1 121 ? 4.674 -16.389 -0.175 1.00 89.56 121 PHE A CA 1
ATOM 945 C C . PHE A 1 121 ? 4.619 -17.884 0.186 1.00 89.56 121 PHE A C 1
ATOM 947 O O . PHE A 1 121 ? 3.606 -18.358 0.701 1.00 89.56 121 PHE A O 1
ATOM 954 N N . THR A 1 122 ? 5.678 -18.632 -0.134 1.00 79.69 122 THR A N 1
ATOM 955 C CA . THR A 1 122 ? 5.794 -20.087 0.093 1.00 79.69 122 THR A CA 1
ATOM 956 C C . THR A 1 122 ? 7.072 -20.451 0.817 1.00 79.69 122 THR A C 1
ATOM 958 O O . THR A 1 122 ? 8.100 -19.813 0.495 1.00 79.69 122 THR A O 1
#

Radius of gyration: 15.98 Å; chains: 1; bounding box: 40×35×40 Å

Organism: NCBI:txid1486930

Secondary structure (DSSP, 8-state):
---SS---SGGGHHHHHHHHT----HHHHHHTTT-GGGGGSHHHHGGG--S-EEEEEETT-HHIIIIIS---SSGGG--HHHHHHHHHHHHHHHHHHHHHHHHHGGGEEEEEE-SS-SS---

pLDDT: mean 92.65, std 7.5, range [46.47, 98.19]